Protein AF-A0A956YNU5-F1 (afdb_monomer_lite)

Radius of gyration: 20.61 Å; chains: 1; bounding box: 54×37×51 Å

Foldseek 3Di:
DPPVVVVVVVVVVVCLVVQLVDALLNVLVVLQVVLVVCVVVVNPVSSVVSNVVSVVSVPDPDRVSNVVSCVVCVLVVLVVCCVVVVHHDPVNVCSVVVVVVVVVVVVVVVVVVVVPPDPPPPD

pLDDT: mean 72.04, std 11.13, range [36.88, 89.56]

Secondary structure (DSSP, 8-state):
-TTHHHHHHHHHHHHHHHHHH--HHHHHHHHHHHHHHHHHTT-HHHHHHHHHHHHHHHT-SS-HHHHHHHHHHHHHHHHHHHHHHTS--TTGGGHHHHHHHHHHHHHHHHHHHHHHS------

Sequence (123 aa):
TIGWSRIYVFGVVAILLFGQGLQNESVASFASSLSRYSLNQGWVTTSSNLDNYANALNQTDGNMISRLFGFVFWPFQALAEGITSGHFTANQALAPAILLLYATVLFLLAVDLFANKDLDFTE

Structure (mmCIF, N/CA/C/O backbone):
data_AF-A0A956YNU5-F1
#
_entry.id   AF-A0A956YNU5-F1
#
loop_
_atom_site.group_PDB
_atom_site.id
_atom_site.type_symbol
_atom_site.label_atom_id
_atom_site.label_alt_id
_atom_site.label_comp_id
_atom_site.label_asym_id
_atom_site.label_entity_id
_atom_site.label_seq_id
_atom_site.pdbx_PDB_ins_code
_atom_site.Cartn_x
_atom_site.Cartn_y
_atom_site.Cartn_z
_atom_site.occupancy
_atom_site.B_iso_or_equiv
_atom_site.auth_seq_id
_atom_site.auth_comp_id
_atom_site.auth_asym_id
_atom_site.auth_atom_id
_atom_site.pdbx_PDB_model_num
ATOM 1 N N . THR A 1 1 ? 22.302 13.750 -14.738 1.00 50.97 1 THR A N 1
ATOM 2 C CA . THR A 1 1 ? 21.319 12.636 -14.838 1.00 50.97 1 THR A CA 1
ATOM 3 C C . THR A 1 1 ? 20.388 12.502 -13.617 1.00 50.97 1 THR A C 1
ATOM 5 O O . THR A 1 1 ? 19.793 11.453 -13.413 1.00 50.97 1 THR A O 1
ATOM 8 N N . ILE A 1 2 ? 20.142 13.577 -12.848 1.00 56.25 2 ILE A N 1
ATOM 9 C CA . ILE A 1 2 ? 19.423 13.560 -11.548 1.00 56.25 2 ILE A CA 1
ATOM 10 C C . ILE A 1 2 ? 17.875 13.515 -11.677 1.00 56.25 2 ILE A C 1
ATOM 12 O O . ILE A 1 2 ? 17.174 13.227 -10.710 1.00 56.25 2 ILE A O 1
ATOM 16 N N . GLY A 1 3 ? 17.316 13.748 -12.871 1.00 56.34 3 GLY A N 1
ATOM 17 C CA . GLY A 1 3 ? 15.861 13.881 -13.074 1.00 56.34 3 GLY A CA 1
ATOM 18 C C . GLY A 1 3 ? 15.053 12.576 -13.094 1.00 56.34 3 GLY A C 1
ATOM 19 O O . GLY A 1 3 ? 13.866 12.594 -12.783 1.00 56.34 3 GLY A O 1
ATOM 20 N N . TRP A 1 4 ? 15.678 11.438 -13.407 1.00 62.31 4 TRP A N 1
ATOM 21 C CA . TRP A 1 4 ? 14.959 10.174 -13.623 1.00 62.31 4 TRP A CA 1
ATOM 22 C C . TRP A 1 4 ? 14.512 9.495 -12.323 1.00 62.31 4 TRP A C 1
ATOM 24 O O . TRP A 1 4 ? 13.448 8.889 -12.288 1.00 62.31 4 TRP A O 1
ATOM 34 N N . SER A 1 5 ? 15.256 9.670 -11.224 1.00 62.59 5 SER A N 1
ATOM 35 C CA . SER A 1 5 ? 14.897 9.126 -9.902 1.00 62.59 5 SER A CA 1
ATOM 36 C C . SER A 1 5 ? 13.507 9.584 -9.442 1.00 62.59 5 SER A C 1
ATOM 38 O O . SER A 1 5 ? 12.721 8.775 -8.957 1.00 62.59 5 SER A O 1
ATOM 40 N N . ARG A 1 6 ? 13.168 10.860 -9.658 1.00 64.94 6 ARG A N 1
ATOM 41 C CA . ARG A 1 6 ? 11.862 11.414 -9.277 1.00 64.94 6 ARG A CA 1
ATOM 42 C C . ARG A 1 6 ? 10.732 10.817 -10.107 1.00 64.94 6 ARG A C 1
ATOM 44 O O . ARG A 1 6 ? 9.678 10.524 -9.562 1.00 64.94 6 ARG A O 1
ATOM 51 N N . ILE A 1 7 ? 10.971 10.595 -11.399 1.00 77.38 7 ILE A N 1
ATOM 52 C CA . ILE A 1 7 ? 9.995 9.986 -12.311 1.00 77.38 7 ILE A CA 1
ATOM 53 C C . ILE A 1 7 ? 9.667 8.562 -11.855 1.00 77.38 7 ILE A C 1
ATOM 55 O O . ILE A 1 7 ? 8.495 8.206 -11.802 1.00 77.38 7 ILE A O 1
ATOM 59 N N . TYR A 1 8 ? 10.669 7.774 -11.454 1.00 73.31 8 TYR A N 1
ATOM 60 C CA . TYR A 1 8 ? 10.428 6.432 -10.922 1.00 73.31 8 TYR A CA 1
ATOM 61 C C . TYR A 1 8 ? 9.676 6.460 -9.591 1.00 73.31 8 TYR A C 1
ATOM 63 O O . TYR A 1 8 ? 8.726 5.705 -9.424 1.00 73.31 8 TYR A O 1
ATOM 71 N N . VAL A 1 9 ? 10.039 7.355 -8.667 1.00 70.88 9 VAL A N 1
ATOM 72 C CA . VAL A 1 9 ? 9.343 7.4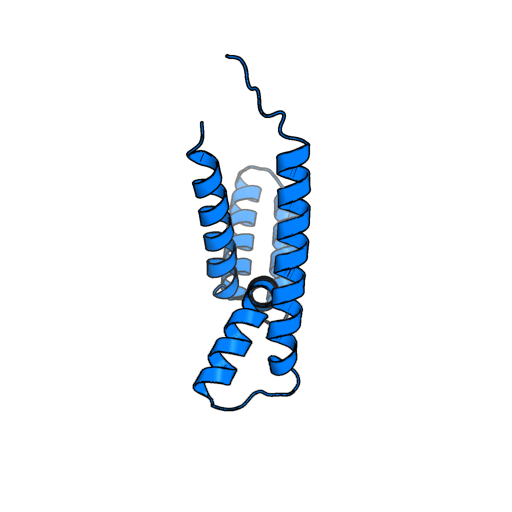82 -7.374 1.00 70.88 9 VAL A CA 1
ATOM 73 C C . VAL A 1 9 ? 7.886 7.894 -7.576 1.00 70.88 9 VAL A C 1
ATOM 75 O O . VAL A 1 9 ? 6.988 7.224 -7.075 1.00 70.88 9 VAL A O 1
ATOM 78 N N . PHE A 1 10 ? 7.628 8.948 -8.353 1.00 75.88 10 PHE A N 1
ATOM 79 C CA . PHE A 1 10 ? 6.264 9.392 -8.635 1.00 75.88 10 PHE A CA 1
ATOM 80 C C . PHE A 1 10 ? 5.481 8.367 -9.458 1.00 75.88 10 PHE A C 1
ATOM 82 O O . PHE A 1 10 ? 4.293 8.190 -9.216 1.00 75.88 10 PHE A O 1
ATOM 89 N N . GLY A 1 11 ? 6.134 7.652 -10.376 1.00 77.56 11 GLY A N 1
ATOM 90 C CA . GLY A 1 11 ? 5.523 6.575 -11.150 1.00 77.56 11 GLY A CA 1
ATOM 91 C C . GLY A 1 11 ? 5.110 5.390 -10.279 1.00 77.56 11 GLY A C 1
ATOM 92 O O . GLY A 1 11 ? 3.980 4.924 -10.378 1.00 77.56 11 GLY A O 1
ATOM 93 N N . VAL A 1 12 ? 5.980 4.943 -9.371 1.00 78.00 12 VAL A N 1
ATOM 94 C CA . VAL A 1 12 ? 5.663 3.868 -8.420 1.00 78.00 12 VAL A CA 1
ATOM 95 C C . VAL A 1 12 ? 4.548 4.303 -7.475 1.00 78.00 12 VAL A C 1
ATOM 97 O O . VAL A 1 12 ? 3.586 3.564 -7.300 1.00 78.00 12 VAL A O 1
ATOM 100 N N . VAL A 1 13 ? 4.614 5.517 -6.922 1.00 72.19 13 VAL A N 1
ATOM 101 C CA . VAL A 1 13 ? 3.543 6.055 -6.068 1.00 72.19 13 VAL A CA 1
ATOM 102 C C . VAL A 1 13 ? 2.221 6.141 -6.834 1.00 72.19 13 VAL A C 1
ATOM 104 O O . VAL A 1 13 ? 1.192 5.740 -6.301 1.00 72.19 13 VAL A O 1
ATOM 107 N N . ALA A 1 14 ? 2.236 6.588 -8.091 1.00 73.62 14 ALA A N 1
ATOM 108 C CA . ALA A 1 14 ? 1.043 6.638 -8.930 1.00 73.62 14 ALA A CA 1
ATOM 109 C C . ALA A 1 14 ? 0.456 5.242 -9.177 1.00 73.62 14 ALA A C 1
ATOM 111 O O . ALA A 1 14 ? -0.752 5.070 -9.051 1.00 73.62 14 ALA A O 1
ATOM 112 N N . ILE A 1 15 ? 1.289 4.236 -9.464 1.00 76.31 15 ILE A N 1
ATOM 113 C CA . ILE A 1 15 ? 0.844 2.843 -9.627 1.00 76.31 15 ILE A CA 1
ATOM 114 C C . ILE A 1 15 ? 0.234 2.314 -8.327 1.00 76.31 15 ILE A C 1
ATOM 116 O O . ILE A 1 15 ? -0.824 1.692 -8.366 1.00 76.31 15 ILE A O 1
ATOM 120 N N . LEU A 1 16 ? 0.867 2.578 -7.182 1.00 72.56 16 LEU A N 1
ATOM 121 C CA . LEU A 1 16 ? 0.377 2.129 -5.880 1.00 72.56 16 LEU A CA 1
ATOM 122 C C . LEU A 1 16 ? -0.969 2.786 -5.523 1.00 72.56 16 LEU A C 1
ATOM 124 O O . LEU A 1 16 ? -1.894 2.099 -5.095 1.00 72.56 16 LEU A O 1
ATOM 128 N N . LEU A 1 17 ? -1.100 4.098 -5.742 1.00 68.50 17 LEU A N 1
ATOM 129 C CA . LEU A 1 17 ? -2.336 4.847 -5.487 1.00 68.50 17 LEU A CA 1
ATOM 130 C C . LEU A 1 17 ? -3.461 4.430 -6.438 1.00 68.50 17 LEU A C 1
ATOM 132 O O . LEU A 1 17 ? -4.597 4.234 -6.011 1.00 68.50 17 LEU A O 1
ATOM 136 N N . PHE A 1 18 ? -3.153 4.252 -7.724 1.00 70.56 18 PHE A N 1
ATOM 137 C CA . PHE A 1 18 ? -4.131 3.789 -8.704 1.00 70.56 18 PHE A CA 1
ATOM 138 C C . PHE A 1 18 ? -4.564 2.351 -8.393 1.00 70.56 18 PHE A C 1
ATOM 140 O O . PHE A 1 18 ? -5.754 2.052 -8.392 1.00 70.56 18 PHE A O 1
ATOM 147 N N . GLY A 1 19 ? -3.614 1.487 -8.021 1.00 66.38 19 GLY A N 1
ATOM 148 C CA . GLY A 1 19 ? -3.847 0.103 -7.608 1.00 66.38 19 GLY A CA 1
ATOM 149 C C . GLY A 1 19 ? -4.772 -0.048 -6.399 1.00 66.38 19 GLY A C 1
ATOM 150 O O . GLY A 1 19 ? -5.535 -1.009 -6.336 1.00 66.38 19 GLY A O 1
ATOM 151 N N . GLN A 1 20 ? -4.773 0.916 -5.475 1.00 63.19 20 GLN A N 1
ATOM 152 C CA . GLN A 1 20 ? -5.695 0.940 -4.335 1.00 63.19 20 GLN A CA 1
ATOM 153 C C . GLN A 1 20 ? -7.154 1.165 -4.768 1.00 63.19 20 GLN A C 1
ATOM 155 O O . GLN A 1 20 ? -8.067 0.605 -4.158 1.00 63.19 20 GLN A O 1
ATOM 160 N N . GLY A 1 21 ? -7.376 1.961 -5.818 1.00 62.03 21 GLY A N 1
ATOM 161 C CA . GLY A 1 21 ? -8.702 2.283 -6.355 1.00 62.03 21 GLY A CA 1
ATOM 162 C C . GLY A 1 21 ? -9.237 1.286 -7.386 1.00 62.03 21 GLY A C 1
ATOM 163 O O . GLY A 1 21 ? -10.408 1.366 -7.759 1.00 62.03 21 GLY A O 1
ATOM 164 N N . LEU A 1 22 ? -8.408 0.349 -7.854 1.00 64.12 22 LEU A N 1
ATOM 165 C CA . LEU A 1 22 ? -8.823 -0.649 -8.834 1.00 64.12 22 LEU A CA 1
ATOM 166 C C . LEU A 1 22 ? -9.753 -1.688 -8.199 1.00 64.12 22 LEU A C 1
ATOM 168 O O . LEU A 1 22 ? -9.430 -2.324 -7.194 1.00 64.12 22 LEU A O 1
ATOM 172 N N . GLN A 1 23 ? -10.914 -1.872 -8.821 1.00 63.19 23 GLN A N 1
ATOM 173 C CA . GLN A 1 23 ? -11.800 -2.994 -8.538 1.00 63.19 23 GLN A CA 1
ATOM 174 C C . GLN A 1 23 ? -11.274 -4.238 -9.266 1.00 63.19 23 GLN A C 1
ATOM 176 O O . GLN A 1 23 ? -10.773 -4.134 -10.390 1.00 63.19 23 GLN A O 1
ATOM 181 N N . ASN A 1 24 ? -11.383 -5.414 -8.644 1.00 62.53 24 ASN A N 1
ATOM 182 C CA . ASN A 1 24 ? -10.973 -6.690 -9.242 1.00 62.53 24 ASN A CA 1
ATOM 183 C C . ASN A 1 24 ? -11.583 -6.889 -10.641 1.00 62.53 24 ASN A C 1
ATOM 185 O O . ASN A 1 24 ? -10.899 -7.377 -11.536 1.00 62.53 24 ASN A O 1
ATOM 189 N N . GLU A 1 25 ? -12.824 -6.444 -10.849 1.00 62.47 25 GLU A N 1
ATOM 190 C CA . GLU A 1 25 ? -13.534 -6.502 -12.132 1.00 62.47 25 GLU A CA 1
ATOM 191 C C . GLU A 1 25 ? -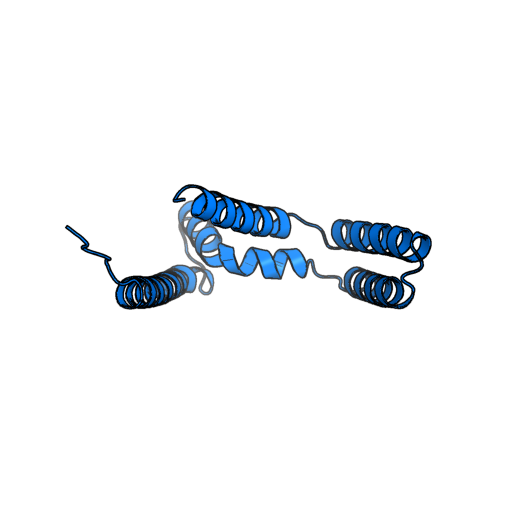12.849 -5.658 -13.228 1.00 62.47 25 GLU A C 1
ATOM 193 O O . GLU A 1 25 ? -12.684 -6.098 -14.371 1.00 62.47 25 GLU A O 1
ATOM 198 N N . SER A 1 26 ? -12.344 -4.471 -12.881 1.00 65.38 26 SER A N 1
ATOM 199 C CA . SER A 1 26 ? -11.590 -3.601 -13.795 1.00 65.38 26 SER A CA 1
ATOM 200 C C . SER A 1 26 ? -10.251 -4.223 -14.204 1.00 65.38 26 SER A C 1
ATOM 202 O O . SER A 1 26 ? -9.816 -4.101 -15.347 1.00 65.38 26 SER A O 1
ATOM 204 N N . VAL A 1 27 ? -9.587 -4.928 -13.284 1.00 64.81 27 VAL A N 1
ATOM 205 C CA . VAL A 1 27 ? -8.310 -5.595 -13.580 1.00 64.81 27 VAL A CA 1
ATOM 206 C C . VAL A 1 27 ? -8.525 -6.890 -14.355 1.00 64.81 27 VAL A C 1
ATOM 208 O O . VAL A 1 27 ? -7.777 -7.171 -15.290 1.00 64.81 27 VAL A O 1
ATOM 211 N N . ALA A 1 28 ? -9.570 -7.650 -14.037 1.00 62.41 28 ALA A N 1
ATOM 212 C CA . ALA A 1 28 ? -9.938 -8.849 -14.779 1.00 62.41 28 ALA A CA 1
ATOM 213 C C . ALA A 1 28 ? -10.392 -8.526 -16.216 1.00 62.41 28 ALA A C 1
ATOM 215 O O . ALA A 1 28 ? -10.039 -9.238 -17.159 1.00 62.41 28 ALA A O 1
ATOM 216 N N . SER A 1 29 ? -11.115 -7.422 -16.424 1.00 69.75 29 SER A N 1
ATOM 217 C CA . SE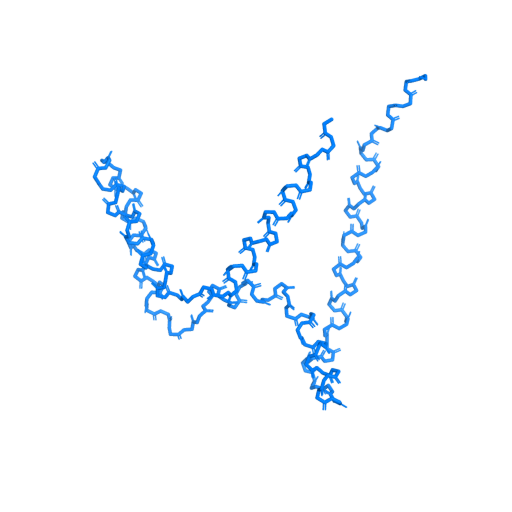R A 1 29 ? -11.489 -6.942 -17.764 1.00 69.75 29 SER A CA 1
ATOM 218 C C . SER A 1 29 ? -10.285 -6.434 -18.571 1.00 69.75 29 SER A C 1
ATOM 220 O O . SER A 1 29 ? -10.187 -6.703 -19.771 1.00 69.75 29 SER A O 1
ATOM 222 N N . PHE A 1 30 ? -9.309 -5.785 -17.926 1.00 73.50 30 PHE A N 1
ATOM 223 C CA . PHE A 1 30 ? -8.036 -5.439 -18.565 1.00 73.50 30 PHE A CA 1
ATOM 224 C C . PHE A 1 30 ? -7.214 -6.685 -18.927 1.00 73.50 30 PHE A C 1
ATOM 226 O O . PHE A 1 30 ? -6.761 -6.812 -20.064 1.00 73.50 30 PHE A O 1
ATOM 233 N N . ALA A 1 31 ? -7.068 -7.633 -17.998 1.00 67.12 31 ALA A N 1
ATOM 234 C CA . ALA A 1 31 ? -6.335 -8.880 -18.212 1.00 67.12 31 ALA A CA 1
ATOM 235 C C . ALA A 1 31 ? -6.959 -9.728 -19.331 1.00 67.12 31 ALA A C 1
ATOM 237 O O . ALA A 1 31 ? -6.242 -10.224 -20.196 1.00 67.12 31 ALA A O 1
ATOM 238 N N . SER A 1 32 ? -8.288 -9.824 -19.385 1.00 71.69 32 SER A N 1
ATOM 239 C CA . SER A 1 32 ? -8.992 -10.516 -20.474 1.00 71.69 32 SER A CA 1
ATOM 240 C C . SER A 1 32 ? -8.880 -9.781 -21.816 1.00 71.69 32 SER A C 1
ATOM 242 O O . SER A 1 32 ? -8.732 -10.418 -22.858 1.00 71.69 32 SER A O 1
ATOM 244 N N . SER A 1 33 ? -8.871 -8.444 -21.825 1.00 77.25 33 SER A N 1
ATOM 245 C CA . SER A 1 33 ? -8.631 -7.658 -23.046 1.00 77.25 33 SER A CA 1
ATOM 246 C C . SER A 1 33 ? -7.203 -7.840 -23.571 1.00 77.25 33 SER A C 1
ATOM 248 O O . SER A 1 33 ? -6.991 -8.010 -24.772 1.00 77.25 33 SER A O 1
ATOM 250 N N . LEU A 1 34 ? -6.224 -7.871 -22.666 1.00 70.88 34 LEU A N 1
ATOM 251 C CA . LEU A 1 34 ? -4.819 -8.097 -22.989 1.00 70.88 34 LEU A CA 1
ATOM 252 C C . LEU A 1 34 ? -4.557 -9.548 -23.419 1.00 70.88 34 LEU A C 1
ATOM 254 O O . LEU A 1 34 ? -3.782 -9.775 -24.344 1.00 70.88 34 LEU A O 1
ATOM 258 N N . SER A 1 35 ? -5.258 -10.515 -22.824 1.00 63.72 35 SER A N 1
ATOM 259 C CA . SER A 1 35 ? -5.263 -11.914 -23.260 1.00 63.72 35 SER A CA 1
ATOM 260 C C . SER A 1 35 ? -5.754 -12.050 -24.702 1.00 63.72 35 SER A C 1
ATOM 262 O O . SER A 1 35 ? -5.060 -12.621 -25.542 1.00 63.72 35 SER A O 1
ATOM 264 N N . ARG A 1 36 ? -6.894 -11.431 -25.040 1.00 74.38 36 ARG A N 1
ATOM 265 C CA . ARG A 1 36 ? -7.439 -11.419 -26.411 1.00 74.38 36 ARG A CA 1
ATOM 266 C C . ARG A 1 36 ? -6.490 -10.756 -27.410 1.00 74.38 36 ARG A C 1
ATOM 268 O O . ARG A 1 36 ? -6.328 -11.244 -28.525 1.00 74.38 36 ARG A O 1
ATOM 275 N N . T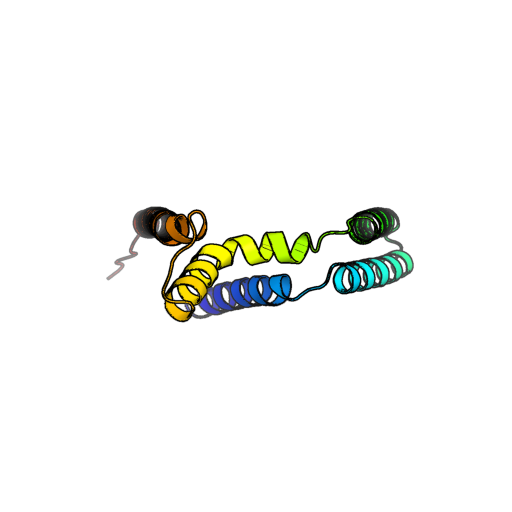YR A 1 37 ? -5.827 -9.674 -27.007 1.00 72.56 37 TYR A N 1
ATOM 276 C CA . TYR A 1 37 ? -4.796 -9.032 -27.823 1.00 72.56 37 TYR A CA 1
ATOM 277 C C . TYR A 1 37 ? -3.567 -9.939 -28.021 1.00 72.56 37 TYR A C 1
ATOM 279 O O . TYR A 1 37 ? -3.041 -10.045 -29.127 1.00 72.56 37 TYR A O 1
ATOM 287 N N . SER A 1 38 ? -3.144 -10.644 -26.971 1.00 63.38 38 SER A N 1
ATOM 288 C CA . SER A 1 38 ? -2.021 -11.586 -26.990 1.00 63.38 38 SER A CA 1
ATOM 289 C C . SER A 1 38 ? -2.310 -12.826 -27.852 1.00 63.38 38 SER A C 1
ATOM 291 O O . SER A 1 38 ? -1.438 -13.258 -28.606 1.00 63.38 38 SER A O 1
ATOM 293 N N . LEU A 1 39 ? -3.551 -13.329 -27.839 1.00 67.25 39 LEU A N 1
ATOM 294 C CA . LEU A 1 39 ? -4.034 -14.376 -28.750 1.00 67.25 39 LEU A CA 1
ATOM 295 C C . LEU A 1 39 ? -3.950 -13.937 -30.213 1.00 67.25 39 LEU A C 1
ATOM 297 O O . LEU A 1 39 ? -3.442 -14.685 -31.046 1.00 67.25 39 LEU A O 1
ATOM 301 N N . ASN A 1 40 ? -4.378 -12.709 -30.517 1.00 73.69 40 ASN A N 1
ATOM 302 C CA . ASN A 1 40 ? -4.310 -12.156 -31.873 1.00 73.69 40 ASN A CA 1
ATOM 303 C C . ASN A 1 40 ? -2.870 -11.959 -32.379 1.00 73.69 40 ASN A C 1
ATOM 305 O O . ASN A 1 40 ? -2.647 -11.954 -33.585 1.00 73.69 40 ASN A O 1
ATOM 309 N N . GLN A 1 41 ? -1.897 -11.828 -31.475 1.00 72.81 41 GLN A N 1
ATOM 310 C CA . GLN A 1 41 ? -0.465 -11.747 -31.789 1.00 72.81 41 GLN A CA 1
ATOM 311 C C . GLN A 1 41 ? 0.218 -13.132 -31.851 1.00 72.81 41 GLN A C 1
ATOM 313 O O . GLN A 1 41 ? 1.418 -13.217 -32.105 1.00 72.81 41 GLN A O 1
ATOM 318 N N . GLY A 1 42 ? -0.520 -14.227 -31.620 1.00 68.44 42 GLY A N 1
ATOM 319 C CA . GLY A 1 42 ? -0.012 -15.605 -31.675 1.00 68.44 42 GLY A CA 1
ATOM 320 C C . GLY A 1 42 ? 0.644 -16.112 -30.384 1.00 68.44 42 GLY A C 1
ATOM 321 O O . GLY A 1 42 ? 1.284 -17.162 -30.388 1.00 68.44 42 GLY A O 1
ATOM 322 N N . TRP A 1 43 ? 0.504 -15.396 -29.265 1.00 63.62 43 TRP A N 1
ATOM 323 C CA . TRP A 1 43 ? 1.171 -15.709 -27.994 1.00 63.62 43 TRP A CA 1
ATOM 324 C C . TRP A 1 43 ? 0.253 -16.538 -27.082 1.00 63.62 43 TRP A C 1
ATOM 326 O O . TRP A 1 43 ? -0.192 -16.093 -26.025 1.00 63.62 43 TRP A O 1
ATOM 336 N N . VAL A 1 44 ? -0.020 -17.775 -27.506 1.00 65.88 44 VAL A N 1
ATOM 337 C CA . VAL A 1 44 ? -0.995 -18.699 -26.883 1.00 65.88 44 VAL A CA 1
ATOM 338 C C . VAL A 1 44 ? -0.661 -19.041 -25.419 1.00 65.88 44 VAL A C 1
ATOM 340 O O . VAL A 1 44 ? -1.546 -19.206 -24.577 1.00 65.88 44 VAL A O 1
ATOM 343 N N . THR A 1 45 ? 0.625 -19.120 -25.072 1.00 67.00 45 THR A N 1
ATOM 344 C CA . THR A 1 45 ? 1.055 -19.425 -23.697 1.00 67.00 45 THR A CA 1
ATOM 345 C C . THR A 1 45 ? 0.818 -18.243 -22.756 1.00 67.00 45 THR A C 1
ATOM 347 O O . THR A 1 45 ? 0.375 -18.426 -21.625 1.00 67.00 45 THR A O 1
ATOM 350 N N . THR A 1 46 ? 1.066 -17.016 -23.218 1.00 64.56 46 THR A N 1
ATOM 351 C CA . THR A 1 46 ? 0.884 -15.798 -22.417 1.00 64.56 46 THR A CA 1
ATOM 352 C C . THR A 1 46 ? -0.596 -15.495 -22.204 1.00 64.56 46 THR A C 1
ATOM 354 O O . THR A 1 46 ? -0.987 -15.134 -21.095 1.00 64.56 46 THR A O 1
ATOM 357 N N . SER A 1 47 ? -1.431 -15.715 -23.220 1.00 55.53 47 SER A N 1
ATOM 358 C CA . SER A 1 47 ? -2.876 -15.526 -23.107 1.00 55.53 47 SER A CA 1
ATOM 359 C C . SER A 1 47 ? -3.544 -16.520 -22.160 1.00 55.53 47 SER A C 1
ATOM 361 O O . SER A 1 47 ? -4.348 -16.110 -21.330 1.00 55.53 47 SER A O 1
ATOM 363 N N . SER A 1 48 ? -3.183 -17.809 -22.214 1.00 67.94 48 SER A N 1
ATOM 364 C CA . SER A 1 48 ? -3.796 -18.810 -21.326 1.00 67.94 48 SER A CA 1
ATOM 365 C C . SER A 1 48 ? -3.477 -18.543 -19.853 1.00 67.94 48 SER A C 1
ATOM 367 O O . SER A 1 48 ? -4.346 -18.676 -18.993 1.00 67.94 48 SER A O 1
ATOM 369 N N . ASN A 1 49 ? -2.261 -18.073 -19.560 1.00 70.25 49 ASN A N 1
ATOM 370 C CA . ASN A 1 49 ? -1.895 -17.628 -18.221 1.00 70.25 49 ASN A CA 1
ATOM 371 C C . ASN A 1 49 ? -2.719 -16.404 -17.796 1.00 70.25 49 ASN A C 1
ATOM 373 O O . ASN A 1 49 ? -3.255 -16.398 -16.690 1.00 70.25 49 ASN A O 1
ATOM 377 N N . LEU A 1 50 ? -2.872 -15.395 -18.662 1.00 63.19 50 LEU A N 1
ATOM 378 C CA . LEU A 1 50 ? -3.675 -14.203 -18.361 1.00 63.19 50 LEU A CA 1
ATOM 379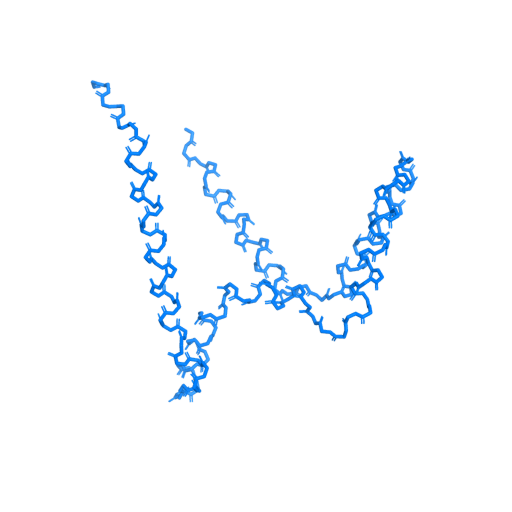 C C . LEU A 1 50 ? -5.161 -14.520 -18.136 1.00 63.19 50 LEU A C 1
ATOM 381 O O . LEU A 1 50 ? -5.756 -13.954 -17.221 1.00 63.19 50 LEU A O 1
ATOM 385 N N . ASP A 1 51 ? -5.749 -15.427 -18.916 1.00 67.38 51 ASP A N 1
ATOM 386 C CA . ASP A 1 51 ? -7.141 -15.858 -18.733 1.00 67.38 51 ASP A CA 1
ATOM 387 C C . ASP A 1 51 ? -7.326 -16.618 -17.415 1.00 67.38 51 ASP A C 1
ATOM 389 O O . ASP A 1 51 ? -8.297 -16.386 -16.693 1.00 67.38 51 ASP A O 1
ATOM 393 N N . ASN A 1 52 ? -6.367 -17.470 -17.043 1.00 73.06 52 ASN A N 1
ATOM 394 C CA . ASN A 1 52 ? -6.374 -18.151 -15.748 1.00 73.06 52 ASN A CA 1
ATOM 395 C C . ASN A 1 52 ? -6.258 -17.155 -14.580 1.00 73.06 52 ASN A C 1
ATOM 397 O O . ASN A 1 52 ? -6.984 -17.284 -13.593 1.00 73.06 52 ASN A O 1
ATOM 401 N N . TYR A 1 53 ? -5.413 -16.125 -14.706 1.00 63.03 53 TYR A N 1
ATOM 402 C CA . TYR A 1 53 ? -5.320 -15.040 -13.723 1.00 63.03 53 TYR A CA 1
ATOM 403 C C . TYR A 1 53 ? -6.613 -14.218 -13.635 1.00 63.03 53 TYR A C 1
ATOM 405 O O . TYR A 1 53 ? -7.072 -13.928 -12.531 1.00 63.03 53 TYR A O 1
ATOM 413 N N . ALA A 1 54 ? -7.233 -13.876 -14.769 1.00 62.94 54 ALA A N 1
ATOM 414 C CA . ALA A 1 54 ? -8.499 -13.143 -14.804 1.00 62.94 54 ALA A CA 1
ATOM 415 C C . ALA A 1 54 ? -9.642 -13.946 -14.159 1.00 62.94 54 ALA A C 1
ATOM 417 O O . ALA A 1 54 ? -10.434 -13.395 -13.396 1.00 62.94 54 ALA A O 1
ATOM 418 N N . ASN A 1 55 ? -9.691 -15.258 -14.401 1.00 69.31 55 ASN A N 1
ATOM 419 C CA . ASN A 1 55 ? -10.677 -16.150 -13.793 1.00 69.31 55 ASN A CA 1
ATOM 420 C C . ASN A 1 55 ? -10.477 -16.293 -12.277 1.00 69.31 55 ASN A C 1
ATOM 422 O O . ASN A 1 55 ? -11.456 -16.248 -11.534 1.00 69.31 55 ASN A O 1
ATOM 426 N N . ALA A 1 56 ? -9.232 -16.395 -11.802 1.00 69.12 56 ALA A N 1
ATOM 427 C CA . ALA A 1 56 ? -8.929 -16.427 -10.369 1.00 69.12 56 ALA A CA 1
ATOM 428 C C . ALA A 1 56 ? -9.291 -15.104 -9.663 1.00 69.12 56 ALA A C 1
ATOM 430 O O . ALA A 1 56 ? -9.816 -15.108 -8.549 1.00 69.12 56 ALA A O 1
ATOM 431 N N . LEU A 1 57 ? -9.060 -13.967 -10.329 1.00 63.31 57 LEU A N 1
ATOM 432 C CA . LEU A 1 57 ? -9.429 -12.638 -9.831 1.00 63.31 57 LEU A CA 1
ATOM 433 C C . LEU A 1 57 ? -10.949 -12.430 -9.769 1.00 63.31 57 LEU A C 1
ATOM 435 O O . LEU A 1 57 ? -11.433 -11.857 -8.797 1.00 63.31 57 LEU A O 1
ATOM 439 N N . ASN A 1 58 ? -11.696 -12.929 -10.757 1.00 65.19 58 ASN A N 1
ATOM 440 C CA . ASN A 1 58 ? -13.161 -12.847 -10.791 1.00 65.19 58 ASN A CA 1
ATOM 441 C C . ASN A 1 58 ? -13.849 -13.749 -9.755 1.00 65.19 58 ASN A C 1
ATOM 443 O O . ASN A 1 58 ? -14.940 -13.426 -9.303 1.00 65.19 58 ASN A O 1
ATOM 447 N N . GLN A 1 59 ? -13.232 -14.873 -9.379 1.00 66.88 59 GLN A N 1
ATOM 448 C CA . GLN A 1 59 ? -13.769 -15.793 -8.364 1.00 66.88 59 GLN A CA 1
ATOM 449 C C . GLN A 1 59 ? -13.434 -15.369 -6.926 1.00 66.88 59 GLN A C 1
ATOM 451 O O . GLN A 1 59 ? -13.937 -15.957 -5.972 1.00 66.88 59 GLN A O 1
ATOM 456 N N . THR A 1 60 ? -12.573 -14.365 -6.753 1.00 64.62 60 THR A N 1
ATOM 457 C CA . THR A 1 60 ? -12.211 -13.855 -5.432 1.00 64.62 60 THR A CA 1
ATOM 458 C C . THR A 1 60 ? -13.160 -12.716 -5.047 1.00 64.62 60 THR A C 1
ATOM 460 O O . THR A 1 60 ? -12.993 -11.588 -5.505 1.00 64.62 60 THR A O 1
ATOM 463 N N . ASP A 1 61 ? -14.112 -12.992 -4.145 1.00 56.56 61 ASP A N 1
ATOM 464 C CA . ASP A 1 61 ? -15.117 -12.034 -3.623 1.00 56.56 61 ASP A CA 1
ATOM 465 C C . ASP A 1 61 ? -14.519 -10.787 -2.933 1.00 56.56 61 ASP A C 1
ATOM 467 O O . ASP A 1 61 ? -15.206 -9.804 -2.655 1.00 56.56 61 ASP A O 1
ATOM 471 N N . GLY A 1 62 ? -13.224 -10.809 -2.609 1.00 58.69 62 GLY A N 1
ATOM 472 C CA . GLY A 1 62 ? -12.522 -9.701 -1.970 1.00 58.69 62 GLY A CA 1
ATOM 473 C C . GLY A 1 62 ? -11.651 -8.935 -2.953 1.00 58.69 62 GLY A C 1
ATOM 474 O O . GLY A 1 62 ? -10.873 -9.547 -3.677 1.00 58.69 62 GLY A O 1
ATOM 475 N N . ASN A 1 63 ? -11.701 -7.600 -2.894 1.00 65.12 63 ASN A N 1
ATOM 476 C CA . ASN A 1 63 ? -10.864 -6.671 -3.663 1.00 65.12 63 ASN A CA 1
ATOM 477 C C . ASN A 1 63 ? -9.369 -6.818 -3.277 1.00 65.12 63 ASN A C 1
ATOM 479 O O . ASN A 1 63 ? -8.802 -6.016 -2.536 1.00 65.12 63 ASN A O 1
ATOM 483 N N . MET A 1 64 ? -8.752 -7.929 -3.680 1.00 65.44 64 MET A N 1
ATOM 484 C CA . MET A 1 64 ? -7.460 -8.420 -3.197 1.00 65.44 64 MET A CA 1
ATOM 485 C C . MET A 1 64 ? -6.325 -7.507 -3.651 1.00 65.44 64 MET A C 1
ATOM 487 O O . MET A 1 64 ? -5.402 -7.242 -2.888 1.00 65.44 64 MET A O 1
ATOM 491 N N . ILE A 1 65 ? -6.457 -6.965 -4.860 1.00 65.06 65 ILE A N 1
ATOM 492 C CA . ILE A 1 65 ? -5.568 -5.955 -5.431 1.00 65.06 65 ILE A CA 1
ATOM 493 C C . ILE A 1 65 ? -5.619 -4.684 -4.578 1.00 65.06 65 ILE A C 1
ATOM 495 O O . ILE A 1 65 ? -4.595 -4.251 -4.054 1.00 65.06 65 ILE A O 1
ATOM 499 N N . SER A 1 66 ? -6.819 -4.159 -4.331 1.00 65.38 66 SER A N 1
ATOM 500 C CA . SER A 1 66 ? -7.026 -2.989 -3.473 1.00 65.38 66 SER A CA 1
ATOM 501 C C . SER A 1 66 ? -6.493 -3.201 -2.046 1.00 65.38 66 SER A C 1
ATOM 503 O O . SER A 1 66 ? -5.898 -2.292 -1.475 1.00 65.38 66 SER A O 1
ATOM 505 N N . ARG A 1 67 ? -6.600 -4.415 -1.480 1.00 67.50 67 ARG A N 1
ATOM 506 C CA . ARG A 1 67 ? -6.014 -4.765 -0.169 1.00 67.50 67 ARG A CA 1
ATOM 507 C C . ARG A 1 67 ? -4.483 -4.805 -0.188 1.00 67.50 67 ARG A C 1
ATOM 509 O O . ARG A 1 67 ? -3.862 -4.310 0.747 1.00 67.50 67 ARG A O 1
ATOM 516 N N . LEU A 1 68 ? -3.880 -5.367 -1.236 1.00 69.06 68 LEU A N 1
ATOM 517 C CA . LEU A 1 68 ? -2.424 -5.427 -1.420 1.00 69.06 68 LEU A CA 1
ATOM 518 C C . LEU A 1 68 ? -1.814 -4.028 -1.550 1.00 69.06 68 LEU A C 1
ATOM 520 O O . LEU A 1 68 ? -0.843 -3.709 -0.868 1.00 69.06 68 LEU A O 1
ATOM 524 N N . PHE A 1 69 ? -2.417 -3.181 -2.383 1.00 68.31 69 PHE A N 1
ATOM 525 C CA . PHE A 1 69 ? -1.968 -1.804 -2.579 1.00 68.31 69 PHE A CA 1
ATOM 526 C C . PHE A 1 69 ? -2.331 -0.898 -1.392 1.00 68.31 69 PHE A C 1
ATOM 528 O O . PHE A 1 69 ? -1.543 -0.038 -1.001 1.00 68.31 69 PHE A O 1
ATOM 535 N N . GLY A 1 70 ? -3.479 -1.139 -0.756 1.00 68.94 70 GLY A N 1
ATOM 536 C CA . GLY A 1 70 ? -3.932 -0.429 0.438 1.00 68.94 70 GLY A CA 1
ATOM 537 C C . GLY A 1 70 ? -3.106 -0.738 1.687 1.00 68.94 70 GLY A C 1
ATOM 538 O O . GLY A 1 70 ? -2.968 0.134 2.536 1.00 68.94 70 GLY A O 1
ATOM 539 N N . PHE A 1 71 ? -2.495 -1.923 1.792 1.00 76.56 71 PHE A N 1
ATOM 540 C CA . PHE A 1 71 ? -1.653 -2.291 2.936 1.00 76.56 71 PHE A CA 1
ATOM 541 C C . PHE A 1 71 ? -0.459 -1.343 3.123 1.00 76.56 71 PHE A C 1
ATOM 543 O O . PHE A 1 71 ? -0.146 -0.967 4.250 1.00 76.56 71 PHE A O 1
ATOM 550 N N . VAL A 1 72 ? 0.169 -0.901 2.028 1.00 78.44 72 VAL A N 1
ATOM 551 C CA . VAL A 1 72 ? 1.319 0.022 2.069 1.00 78.44 72 VAL A CA 1
ATOM 552 C C . VAL A 1 72 ? 0.932 1.378 2.668 1.00 78.44 72 VAL A C 1
ATOM 554 O O . VAL A 1 72 ? 1.699 1.971 3.425 1.00 78.44 72 VAL A O 1
ATOM 557 N N . PHE A 1 73 ? -0.271 1.864 2.356 1.00 79.00 73 PHE A N 1
ATOM 558 C CA . PHE A 1 73 ? -0.774 3.153 2.836 1.00 79.00 73 PHE A CA 1
ATOM 559 C C . PHE A 1 73 ? -1.616 3.051 4.108 1.00 79.00 73 PHE A C 1
ATOM 561 O O . PHE A 1 73 ? -1.943 4.076 4.712 1.00 79.00 73 PHE A O 1
ATOM 568 N N . TRP A 1 74 ? -1.928 1.832 4.548 1.00 85.12 74 TRP A N 1
ATOM 569 C CA . TRP A 1 74 ? -2.778 1.575 5.701 1.00 85.12 74 TRP A CA 1
ATOM 570 C C . TRP A 1 74 ? -2.337 2.331 6.963 1.00 85.12 74 TRP A C 1
ATOM 572 O O . TRP A 1 74 ? -3.209 2.918 7.601 1.00 85.12 74 TRP A O 1
ATOM 582 N N . PRO A 1 75 ? -1.037 2.431 7.320 1.00 83.69 75 PRO A N 1
ATOM 583 C CA . PRO A 1 75 ? -0.636 3.168 8.517 1.00 83.69 75 PRO A CA 1
ATOM 584 C C . PRO A 1 75 ? -0.980 4.667 8.461 1.00 83.69 75 PRO A C 1
ATOM 586 O O . PRO A 1 75 ? -1.379 5.256 9.464 1.00 83.69 75 PRO A O 1
ATOM 589 N N . PHE A 1 76 ? -0.867 5.290 7.284 1.00 84.69 76 PHE A N 1
ATOM 590 C CA . PHE A 1 76 ? -1.221 6.699 7.092 1.00 84.69 76 PHE A CA 1
ATOM 591 C C . PHE A 1 76 ? -2.734 6.905 7.163 1.00 84.69 76 PHE A C 1
ATOM 593 O O . PHE A 1 76 ? -3.200 7.843 7.808 1.00 84.69 76 PHE A O 1
ATOM 600 N N . GLN A 1 77 ? -3.497 6.000 6.548 1.00 83.06 77 GLN A N 1
ATOM 601 C CA . GLN A 1 77 ? -4.955 6.020 6.600 1.00 83.06 77 GLN A CA 1
ATOM 602 C C . GLN A 1 77 ? -5.468 5.803 8.030 1.00 83.06 77 GLN A C 1
ATOM 604 O O . GLN A 1 77 ? -6.289 6.579 8.507 1.00 83.06 77 GLN A O 1
ATOM 609 N N . ALA A 1 78 ? -4.930 4.815 8.746 1.00 85.31 78 ALA A N 1
ATOM 610 C CA . ALA A 1 78 ? -5.273 4.511 10.132 1.00 85.31 78 ALA A CA 1
ATOM 611 C C . ALA A 1 78 ? -5.026 5.699 11.074 1.00 85.31 78 ALA A C 1
ATOM 613 O O . ALA A 1 78 ? -5.826 5.954 11.975 1.00 85.31 78 ALA A O 1
ATOM 614 N N . LEU A 1 79 ? -3.942 6.448 10.851 1.00 84.56 79 LEU A N 1
ATOM 615 C CA . LEU A 1 79 ? -3.664 7.678 11.587 1.00 84.56 79 LEU A CA 1
ATOM 616 C C . LEU A 1 79 ? -4.635 8.802 11.233 1.00 84.56 79 LEU A C 1
ATOM 618 O O . LEU A 1 79 ? -5.165 9.443 12.137 1.00 84.56 79 LEU A O 1
ATOM 622 N N . ALA A 1 80 ? -4.889 9.037 9.945 1.00 85.00 80 ALA A N 1
ATOM 623 C CA . ALA A 1 80 ? -5.829 10.063 9.504 1.00 85.00 80 ALA A CA 1
ATOM 624 C C . ALA A 1 80 ? -7.246 9.794 10.041 1.00 85.00 80 ALA A C 1
ATOM 626 O O . ALA A 1 80 ? -7.895 10.697 10.566 1.00 85.00 80 ALA A O 1
ATOM 627 N N . GLU A 1 81 ? -7.702 8.544 9.986 1.00 84.88 81 GLU A N 1
ATOM 628 C CA . GLU A 1 81 ? -8.980 8.103 10.548 1.00 84.88 81 GLU A CA 1
ATOM 629 C C . GLU A 1 81 ? -9.007 8.217 12.074 1.00 84.88 81 GLU A C 1
ATOM 631 O O . GLU A 1 81 ? -9.980 8.715 12.634 1.00 84.88 81 GLU A O 1
ATOM 636 N N . GLY A 1 82 ? -7.943 7.811 12.770 1.00 84.56 82 GLY A N 1
ATOM 637 C CA . GLY A 1 82 ? -7.872 7.916 14.229 1.00 84.56 82 GLY A CA 1
ATOM 638 C C . GLY A 1 82 ? -7.877 9.365 14.731 1.00 84.56 82 GLY A C 1
ATOM 639 O O . GLY A 1 82 ? -8.563 9.694 15.696 1.00 84.56 82 GLY A O 1
ATOM 640 N N . ILE A 1 83 ? -7.179 10.266 14.030 1.00 86.94 83 ILE A N 1
ATOM 641 C CA . ILE A 1 83 ? -7.164 11.704 14.340 1.00 86.94 83 ILE A CA 1
ATOM 642 C C . ILE A 1 83 ? -8.531 12.335 14.055 1.00 86.94 83 ILE A C 1
ATOM 644 O O . ILE A 1 83 ? -9.033 13.101 14.874 1.00 86.94 83 ILE A O 1
ATOM 648 N N . THR A 1 84 ? -9.142 12.017 12.912 1.00 87.31 84 THR A N 1
ATOM 649 C CA . THR A 1 84 ? -10.443 12.590 12.522 1.00 87.31 84 THR A CA 1
ATOM 650 C C . THR A 1 84 ? -11.602 12.064 13.367 1.00 87.31 84 THR A C 1
ATOM 652 O O . THR A 1 84 ? -12.512 12.826 13.679 1.00 87.31 84 THR A O 1
ATOM 655 N N . SER A 1 85 ? -11.561 10.796 13.783 1.00 87.50 85 SER A N 1
ATOM 656 C CA . SER A 1 85 ? -12.552 10.200 14.693 1.00 87.50 85 SER A CA 1
ATOM 657 C C . SER A 1 85 ? -12.330 10.560 16.166 1.00 87.50 85 SER A C 1
ATOM 659 O O . SER A 1 85 ? -13.217 10.343 16.989 1.00 87.50 85 SER A O 1
ATOM 661 N N . GLY A 1 86 ? -11.169 11.125 16.514 1.00 84.94 86 GLY A N 1
ATOM 662 C CA . GLY A 1 86 ? -10.824 11.520 17.880 1.00 84.94 86 GLY A CA 1
ATOM 663 C C . GLY A 1 86 ? -10.483 10.351 18.812 1.00 84.94 86 GLY A C 1
ATOM 664 O O . GLY A 1 86 ? -10.273 10.569 20.005 1.00 84.94 86 GLY A O 1
ATOM 665 N N . HIS A 1 87 ? -10.407 9.122 18.297 1.00 85.44 87 HIS A N 1
ATOM 666 C CA . HIS A 1 87 ? -10.004 7.938 19.050 1.00 85.44 87 HIS A CA 1
ATOM 667 C C . HIS A 1 87 ? -9.246 6.944 18.162 1.00 85.44 87 HIS A C 1
ATOM 669 O O . HIS A 1 87 ? -9.482 6.858 16.959 1.00 85.44 87 HIS A O 1
ATOM 675 N N . PHE A 1 88 ? -8.383 6.121 18.755 1.00 84.69 88 PHE A N 1
ATOM 676 C CA . PHE A 1 88 ? -7.701 5.045 18.034 1.00 84.69 88 PHE A CA 1
ATOM 677 C C . PHE A 1 88 ? -8.287 3.691 18.416 1.00 84.69 88 PHE A C 1
ATOM 679 O O . PHE A 1 88 ? -8.398 3.358 19.596 1.00 84.69 88 PHE A O 1
ATOM 686 N N . THR A 1 89 ? -8.621 2.881 17.415 1.00 85.06 89 THR A N 1
ATOM 687 C CA . THR A 1 89 ? -8.892 1.455 17.636 1.00 85.06 89 THR A CA 1
ATOM 688 C C . THR A 1 89 ? -7.590 0.702 17.934 1.00 85.06 89 THR A C 1
ATOM 690 O O . THR A 1 89 ? -6.503 1.156 17.570 1.00 85.06 89 THR A O 1
ATOM 693 N N . ALA A 1 90 ? -7.683 -0.477 18.559 1.00 83.88 90 ALA A N 1
ATOM 694 C CA . ALA A 1 90 ? -6.509 -1.289 18.907 1.00 83.88 90 ALA A CA 1
ATOM 695 C C . ALA A 1 90 ? -5.608 -1.590 17.694 1.00 83.88 90 ALA A C 1
ATOM 697 O O . ALA A 1 90 ? -4.386 -1.535 17.804 1.00 83.88 90 ALA A O 1
ATOM 698 N N . ASN A 1 91 ? -6.206 -1.829 16.521 1.00 77.69 91 ASN A N 1
ATOM 699 C CA . ASN A 1 91 ? -5.449 -2.026 15.289 1.00 77.69 91 ASN A CA 1
ATOM 700 C C . ASN A 1 91 ? -4.793 -0.718 14.826 1.00 77.69 91 ASN A C 1
ATOM 702 O O . ASN A 1 91 ? -3.599 -0.711 14.552 1.00 77.69 91 ASN A O 1
ATOM 706 N N . GLN A 1 92 ? -5.520 0.404 14.791 1.00 84.94 92 GLN A N 1
ATOM 707 C CA . GLN A 1 92 ? -4.963 1.695 14.352 1.00 84.94 92 GLN A CA 1
ATOM 708 C C . GLN A 1 92 ? -3.824 2.195 15.258 1.00 84.94 92 GLN A C 1
ATOM 710 O O . GLN A 1 92 ? -2.910 2.858 14.776 1.00 84.94 92 GLN A O 1
ATOM 715 N N . ALA A 1 93 ? -3.817 1.831 16.543 1.00 86.06 93 ALA A N 1
ATOM 716 C CA . ALA A 1 93 ? -2.738 2.170 17.473 1.00 86.06 93 ALA A CA 1
ATOM 717 C C . ALA A 1 93 ? -1.374 1.543 17.105 1.00 86.06 93 ALA A C 1
ATOM 719 O O . ALA A 1 93 ? -0.340 2.006 17.582 1.00 86.06 93 ALA A O 1
ATOM 720 N N . LEU A 1 94 ? -1.349 0.522 16.237 1.00 84.69 94 LEU A N 1
ATOM 721 C CA . LEU A 1 94 ? -0.119 -0.088 15.716 1.00 84.69 94 LEU A CA 1
ATOM 722 C C . LEU A 1 94 ? 0.478 0.692 14.534 1.00 84.69 94 LEU A C 1
ATOM 724 O O . LEU A 1 94 ? 1.661 0.536 14.228 1.00 84.69 94 LEU A O 1
ATOM 728 N N . ALA A 1 95 ? -0.314 1.545 13.877 1.00 85.12 95 ALA A N 1
ATOM 729 C CA . ALA A 1 95 ? 0.118 2.305 12.708 1.00 85.12 95 ALA A CA 1
ATOM 730 C C . ALA A 1 95 ? 1.378 3.167 12.949 1.00 85.12 95 ALA A C 1
ATOM 732 O O . ALA A 1 95 ? 2.287 3.105 12.118 1.00 85.12 95 ALA A O 1
ATOM 733 N N . PRO A 1 96 ? 1.523 3.900 14.075 1.00 83.44 96 PRO A N 1
ATOM 734 C CA . PRO A 1 96 ? 2.741 4.660 14.363 1.00 83.44 96 PRO A CA 1
ATOM 735 C C . PRO A 1 96 ? 3.995 3.783 14.455 1.00 83.44 96 PRO A C 1
ATOM 737 O O . PRO A 1 96 ? 5.051 4.155 13.948 1.00 83.44 96 PRO A O 1
ATOM 740 N N . ALA A 1 97 ? 3.888 2.603 15.074 1.00 87.06 97 ALA A N 1
ATOM 741 C CA . ALA A 1 97 ? 5.015 1.684 15.222 1.00 87.06 97 ALA A CA 1
ATOM 742 C C . ALA A 1 97 ? 5.476 1.135 13.862 1.00 87.06 97 ALA A C 1
ATOM 744 O O . ALA A 1 97 ? 6.674 1.055 13.593 1.00 87.06 97 ALA A O 1
ATOM 745 N N . ILE A 1 98 ? 4.526 0.821 12.977 1.00 85.50 98 ILE A N 1
ATOM 746 C CA . ILE A 1 98 ? 4.812 0.369 11.610 1.00 85.50 98 ILE A CA 1
ATOM 747 C C . ILE A 1 98 ? 5.475 1.485 10.791 1.00 85.50 98 ILE A C 1
ATOM 749 O O . ILE A 1 98 ? 6.426 1.220 10.058 1.00 85.50 98 ILE A O 1
ATOM 753 N N . LEU A 1 99 ? 5.045 2.741 10.951 1.00 86.75 99 LEU A N 1
ATOM 754 C CA . LEU A 1 99 ? 5.691 3.880 10.288 1.00 86.75 99 LEU A CA 1
ATOM 755 C C . LEU A 1 99 ? 7.137 4.082 10.741 1.00 86.75 99 LEU A C 1
ATOM 757 O O . LEU A 1 99 ? 8.001 4.351 9.907 1.00 86.75 99 LEU A O 1
ATOM 761 N N . LEU A 1 100 ? 7.421 3.919 12.035 1.00 87.94 100 LEU A N 1
ATOM 762 C CA . LEU A 1 100 ? 8.793 3.982 12.538 1.00 87.94 100 LEU A CA 1
ATOM 763 C C . LEU A 1 100 ? 9.655 2.858 11.960 1.00 87.94 100 LEU A C 1
ATOM 765 O O . LEU A 1 100 ? 10.789 3.117 11.572 1.00 87.94 100 LEU A O 1
ATOM 769 N N . LEU A 1 101 ? 9.114 1.644 11.835 1.00 87.06 101 LEU A N 1
ATOM 770 C CA . LEU A 1 101 ? 9.809 0.531 11.187 1.00 87.06 101 LEU A CA 1
ATOM 771 C C . LEU A 1 101 ? 10.110 0.824 9.708 1.00 87.06 101 LEU A C 1
ATOM 773 O O . LEU A 1 101 ? 11.202 0.542 9.224 1.00 87.06 101 LEU A O 1
ATOM 777 N N . TYR A 1 102 ? 9.165 1.417 8.977 1.00 84.44 102 TYR A N 1
ATOM 778 C CA . TYR A 1 102 ? 9.410 1.832 7.593 1.00 84.44 102 TYR A CA 1
ATOM 779 C C . TYR A 1 102 ? 10.503 2.898 7.517 1.00 84.44 102 TYR A C 1
ATOM 781 O O . TYR A 1 102 ? 11.406 2.797 6.687 1.00 84.44 102 TYR A O 1
ATOM 789 N N . ALA A 1 103 ? 10.463 3.887 8.410 1.00 83.94 103 ALA A N 1
ATOM 790 C CA . ALA A 1 103 ? 11.475 4.930 8.476 1.00 83.94 103 ALA A CA 1
ATOM 791 C C . ALA A 1 103 ? 12.868 4.366 8.797 1.00 83.94 103 ALA A C 1
ATOM 793 O O . ALA A 1 103 ? 13.840 4.780 8.170 1.00 83.94 103 ALA A O 1
ATOM 794 N N . THR A 1 104 ? 12.982 3.404 9.719 1.00 89.56 104 THR A N 1
ATOM 795 C CA . THR A 1 104 ? 14.277 2.797 10.061 1.00 89.56 104 THR A CA 1
ATOM 796 C C . THR A 1 104 ? 14.848 1.975 8.912 1.00 89.56 104 THR A C 1
ATOM 798 O O . THR A 1 104 ? 16.034 2.096 8.619 1.00 89.56 104 THR A O 1
ATOM 801 N N . VAL A 1 105 ? 14.021 1.200 8.205 1.00 85.25 105 VAL A N 1
ATOM 802 C CA . VAL A 1 105 ? 14.459 0.450 7.017 1.00 85.25 105 VAL A CA 1
ATOM 803 C C . VAL A 1 105 ? 14.911 1.398 5.909 1.00 85.25 105 VAL A C 1
ATOM 805 O O . VAL A 1 105 ? 15.988 1.212 5.350 1.00 85.25 105 VAL A O 1
ATOM 808 N N . LEU A 1 106 ? 14.131 2.442 5.615 1.00 84.50 106 LEU A N 1
ATOM 809 C CA . LEU A 1 106 ? 14.504 3.444 4.614 1.00 84.50 106 LEU A CA 1
ATOM 810 C C . LEU A 1 106 ? 15.783 4.187 4.999 1.00 84.50 106 LEU A C 1
ATOM 812 O O . LEU A 1 106 ? 16.608 4.460 4.133 1.00 84.50 106 LEU A O 1
ATOM 816 N N . PHE A 1 107 ? 15.969 4.482 6.284 1.00 86.12 107 PHE A N 1
ATOM 817 C CA . PHE A 1 107 ? 17.193 5.086 6.790 1.00 86.12 107 PHE A CA 1
ATOM 818 C C . PHE A 1 107 ? 18.400 4.165 6.589 1.00 86.12 107 PHE A C 1
ATOM 820 O O . PHE A 1 107 ? 19.404 4.608 6.044 1.00 86.12 107 PHE A O 1
ATOM 827 N N . LEU A 1 108 ? 18.297 2.883 6.955 1.00 84.56 108 LEU A N 1
ATOM 828 C CA . LEU A 1 108 ? 19.378 1.912 6.756 1.00 84.56 108 LEU A CA 1
ATOM 829 C C . LEU A 1 108 ? 19.716 1.724 5.273 1.00 84.56 108 LEU A C 1
ATOM 831 O O . LEU A 1 108 ? 20.888 1.732 4.915 1.00 84.56 108 LEU A O 1
ATOM 835 N N . LEU A 1 109 ? 18.704 1.624 4.407 1.00 82.88 109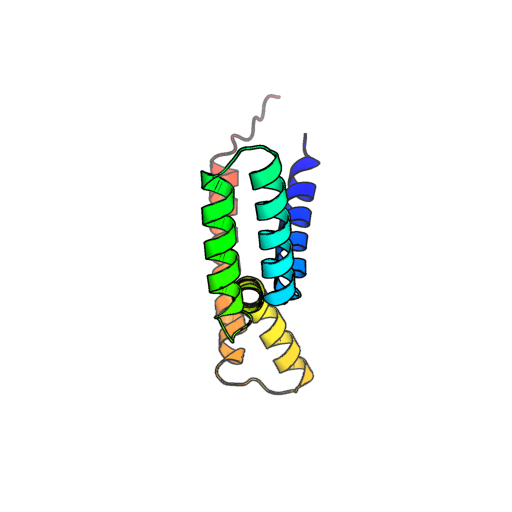 LEU A N 1
ATOM 836 C CA . LEU A 1 109 ? 18.898 1.538 2.958 1.00 82.88 109 LEU A CA 1
ATOM 837 C C . LEU A 1 109 ? 19.533 2.806 2.387 1.00 82.88 109 LEU A C 1
ATOM 839 O O . LEU A 1 109 ? 20.378 2.722 1.503 1.00 82.88 109 LEU A O 1
ATOM 843 N N . ALA A 1 110 ? 19.141 3.982 2.877 1.00 77.81 110 ALA A N 1
ATOM 844 C CA . ALA A 1 110 ? 19.761 5.234 2.470 1.00 77.81 110 ALA A CA 1
ATOM 845 C C . ALA A 1 110 ? 21.230 5.279 2.905 1.00 77.81 110 ALA A C 1
ATOM 847 O O . ALA A 1 110 ? 22.081 5.634 2.097 1.00 77.81 110 ALA A O 1
ATOM 848 N N . VAL A 1 111 ? 21.534 4.888 4.145 1.00 84.19 111 VAL A N 1
ATOM 849 C CA . VAL A 1 111 ? 22.909 4.808 4.655 1.00 84.19 111 VAL A CA 1
ATOM 850 C C . VAL A 1 111 ? 23.745 3.841 3.820 1.00 84.19 111 VAL A C 1
ATOM 852 O O . VAL A 1 111 ? 24.836 4.215 3.411 1.00 84.19 111 VAL A O 1
ATOM 855 N N . ASP A 1 112 ? 23.231 2.654 3.499 1.00 80.62 112 ASP A N 1
ATOM 856 C CA . ASP A 1 112 ? 23.920 1.680 2.643 1.00 80.62 112 ASP A CA 1
ATOM 857 C C . ASP A 1 112 ? 24.121 2.208 1.209 1.00 80.62 112 ASP A C 1
ATOM 859 O O . ASP A 1 112 ? 25.203 2.108 0.632 1.00 80.62 112 ASP A O 1
ATOM 863 N N . LEU A 1 113 ? 23.112 2.876 0.644 1.00 75.25 113 LEU A N 1
ATOM 864 C CA . LEU A 1 113 ? 23.206 3.508 -0.672 1.00 75.25 113 LEU A CA 1
ATOM 865 C C . LEU A 1 113 ? 24.243 4.640 -0.703 1.00 75.25 113 LEU A C 1
ATOM 867 O O . LEU A 1 113 ? 24.952 4.783 -1.695 1.00 75.25 113 LEU A O 1
ATOM 871 N N . PHE A 1 114 ? 24.316 5.460 0.347 1.00 74.00 114 PHE A N 1
ATOM 872 C CA . PHE A 1 114 ? 25.297 6.541 0.462 1.00 74.00 114 PHE A CA 1
ATOM 873 C C . PHE A 1 114 ? 26.694 6.036 0.820 1.00 74.00 114 PHE A C 1
ATOM 875 O O . PHE A 1 114 ? 27.661 6.661 0.410 1.00 74.00 114 PHE A O 1
ATOM 882 N N . ALA A 1 115 ? 26.810 4.919 1.539 1.00 77.12 115 ALA A N 1
ATOM 883 C CA . ALA A 1 115 ? 28.089 4.283 1.830 1.00 77.12 115 ALA A CA 1
ATOM 884 C C . ALA A 1 115 ? 28.701 3.626 0.584 1.00 77.12 115 ALA A C 1
ATOM 886 O O . ALA A 1 115 ? 29.911 3.684 0.402 1.00 77.12 115 ALA A O 1
ATOM 887 N N . ASN A 1 116 ? 27.870 3.033 -0.282 1.00 65.38 116 ASN A N 1
ATOM 888 C CA . ASN A 1 116 ? 28.310 2.406 -1.535 1.00 65.38 116 ASN A CA 1
ATOM 889 C C . ASN A 1 116 ? 28.408 3.385 -2.713 1.00 65.38 116 ASN A C 1
ATOM 891 O O . ASN A 1 116 ? 29.003 3.064 -3.742 1.00 65.38 116 ASN A O 1
ATOM 895 N N . LYS A 1 117 ? 27.803 4.573 -2.606 1.00 55.12 117 LYS A N 1
ATOM 896 C CA . LYS A 1 117 ? 28.118 5.675 -3.509 1.00 55.12 117 LYS A CA 1
ATOM 897 C C . LYS A 1 117 ? 29.454 6.247 -3.071 1.00 55.12 117 LYS A C 1
ATOM 899 O O . LYS A 1 117 ? 29.492 7.086 -2.176 1.00 55.12 117 LYS A O 1
ATOM 904 N N . ASP A 1 118 ? 30.518 5.834 -3.750 1.00 52.28 118 ASP A N 1
ATOM 905 C CA . ASP A 1 118 ? 31.735 6.631 -3.798 1.00 52.28 118 ASP A CA 1
ATOM 906 C C . ASP A 1 118 ? 31.319 8.068 -4.131 1.00 52.28 118 ASP A C 1
ATOM 908 O O . ASP A 1 118 ? 30.777 8.372 -5.201 1.00 52.28 118 ASP A O 1
ATOM 912 N N . LEU A 1 119 ? 31.480 8.951 -3.148 1.00 55.88 119 LEU A N 1
ATOM 913 C CA . LEU A 1 119 ? 31.559 10.372 -3.398 1.00 55.88 119 LEU A CA 1
ATOM 914 C C . LEU A 1 119 ? 32.835 10.522 -4.216 1.00 55.88 119 LEU A C 1
ATOM 916 O O . LEU A 1 119 ? 33.921 10.606 -3.647 1.00 55.88 119 LEU A O 1
ATOM 920 N N . ASP A 1 120 ? 32.691 10.466 -5.539 1.00 46.59 120 ASP A N 1
ATOM 921 C CA . ASP A 1 120 ? 33.714 10.852 -6.502 1.00 46.59 120 ASP A CA 1
ATOM 922 C C . ASP A 1 120 ? 33.994 12.345 -6.254 1.00 46.59 120 ASP A C 1
ATOM 924 O O . ASP A 1 120 ? 33.469 13.245 -6.908 1.00 46.59 120 ASP A O 1
ATOM 928 N N . PHE A 1 121 ? 34.757 12.621 -5.197 1.00 47.84 121 PHE A N 1
ATOM 929 C CA . PHE A 1 121 ? 35.454 13.871 -4.967 1.00 47.84 121 PHE A CA 1
ATOM 930 C C . PHE A 1 121 ? 36.684 13.858 -5.880 1.00 47.84 121 PHE A C 1
ATOM 932 O O . PHE A 1 121 ? 37.824 13.858 -5.422 1.00 47.84 121 PHE A O 1
ATOM 939 N N . THR A 1 122 ? 36.456 13.785 -7.188 1.00 36.88 122 THR A N 1
ATOM 940 C CA . THR A 1 122 ? 37.430 14.252 -8.169 1.00 36.88 122 THR A CA 1
ATOM 941 C C . THR A 1 122 ? 37.313 15.770 -8.218 1.00 36.88 122 THR A C 1
ATOM 943 O O . THR A 1 122 ? 36.325 16.264 -8.753 1.00 36.88 122 THR A O 1
ATOM 946 N N . GLU A 1 123 ? 38.295 16.425 -7.586 1.00 37.88 123 GLU A N 1
ATOM 947 C CA . GLU A 1 123 ? 38.711 17.845 -7.665 1.00 37.88 123 GLU A CA 1
ATOM 948 C C . GLU A 1 123 ? 37.636 18.941 -7.793 1.00 37.88 123 GLU A C 1
ATOM 950 O O . GLU A 1 123 ? 36.984 19.078 -8.852 1.00 37.88 123 GLU A O 1
#